Protein AF-A0A7X9F8Z8-F1 (afdb_monomer_lite)

Secondary structure (DSSP, 8-state):
-------------------------------EEEES-SEEEEETT-EEE-PEEEESTT-S---EEEEES-TTTEEEETTEEEE-SSEEEEEEEEESS-TT-EEEEEEEEEPPTT-EEEEEEEE-S-EEE-TTSEEEEEEEEEE-TT--EEE-TT-EEEEE-

Sequence (161 aa):
MKTKNRIIKFSAAFLLITAILASCNKDVPLTGIELDKVNCEIMVGADLNLAVIFTPVDATNKNILWESGNTDVATVNNGIVRGVSLGKAIIKATSEENSSLQATCEVTVVPSNGQQITVSGDLTADTRWYANARYFLSGFVYVKNNATLTIEPGTIIKGVS

Radius of gyration: 32.32 Å; chains: 1; bounding box: 107×42×75 Å

Foldseek 3Di:
DDDDDDDDDDDDDDPPDDDPPPVPPPQDAWDAKEWPAQEDEAEAFDKDAIDICTVVNVHPADDKDKDKQDVCQWDDDPRIIHGNDADKIKIKIAGPVDRVHIYIHIYGYDHDAAAEAEDEEEDQAAEEADLRYAYEYAPDYYYDNPYDYHYDPNHHYHYDD

Structure (mmCIF, N/CA/C/O backbone):
data_AF-A0A7X9F8Z8-F1
#
_entry.id   AF-A0A7X9F8Z8-F1
#
loop_
_atom_site.group_PDB
_atom_site.id
_atom_site.type_symbol
_atom_site.label_atom_id
_atom_site.label_alt_id
_atom_site.label_comp_id
_atom_site.label_asym_id
_atom_site.label_entity_id
_atom_site.label_seq_id
_atom_site.pdbx_PDB_ins_code
_atom_site.Cartn_x
_atom_site.Cartn_y
_atom_site.Cartn_z
_atom_site.occupancy
_atom_site.B_iso_or_equiv
_atom_site.auth_seq_id
_atom_site.auth_comp_id
_atom_site.auth_asym_id
_atom_site.auth_atom_id
_atom_site.pdbx_PDB_model_num
ATOM 1 N N . MET A 1 1 ? -83.559 29.333 45.456 1.00 42.28 1 MET A N 1
ATOM 2 C CA . MET A 1 1 ? -84.468 28.433 46.199 1.00 42.28 1 MET A CA 1
ATOM 3 C C . MET A 1 1 ? -84.714 27.164 45.384 1.00 42.28 1 MET A C 1
ATOM 5 O O . MET A 1 1 ? -85.529 27.205 44.477 1.00 42.28 1 MET A O 1
ATOM 9 N N . LYS A 1 2 ? -83.959 26.092 45.670 1.00 38.72 2 LYS A N 1
ATOM 10 C CA . LYS A 1 2 ? -84.300 24.649 45.588 1.00 38.72 2 LYS A CA 1
ATOM 11 C C . LYS A 1 2 ? -83.048 23.806 45.333 1.00 38.72 2 LYS A C 1
ATOM 13 O O . LYS A 1 2 ? -82.650 23.539 44.208 1.00 38.72 2 LYS A O 1
ATOM 18 N N . THR A 1 3 ? -82.476 23.372 46.444 1.00 38.88 3 THR A N 1
ATOM 19 C CA . THR A 1 3 ? -81.609 22.206 46.597 1.00 38.88 3 THR A CA 1
ATOM 20 C C . THR A 1 3 ? -82.381 20.932 46.242 1.00 38.88 3 THR A C 1
ATOM 22 O O . THR A 1 3 ? -83.549 20.820 46.620 1.00 38.88 3 THR A O 1
ATOM 25 N N . LYS A 1 4 ? -81.729 19.939 45.624 1.00 43.94 4 LYS A N 1
ATOM 26 C CA . LYS A 1 4 ? -81.987 18.512 45.897 1.00 43.94 4 LYS A CA 1
ATOM 27 C C . LYS A 1 4 ? -80.774 17.659 45.503 1.00 43.94 4 LYS A C 1
ATOM 29 O O . LYS A 1 4 ? -80.510 17.435 44.330 1.00 43.94 4 LYS A O 1
ATOM 34 N N . ASN A 1 5 ? -80.070 17.182 46.529 1.00 38.50 5 ASN A N 1
ATOM 35 C CA . ASN A 1 5 ? -79.111 16.079 46.478 1.00 38.50 5 ASN A CA 1
ATOM 36 C C . ASN A 1 5 ? -79.797 14.767 46.069 1.00 38.50 5 ASN A C 1
ATOM 38 O O . ASN A 1 5 ? -80.908 14.491 46.529 1.00 38.50 5 ASN A O 1
ATOM 42 N N . ARG A 1 6 ? -79.065 13.890 45.371 1.00 41.62 6 ARG A N 1
ATOM 43 C CA . ARG A 1 6 ? -79.174 12.432 45.538 1.00 41.62 6 ARG A CA 1
ATOM 44 C C . ARG A 1 6 ? -77.810 11.772 45.312 1.00 41.62 6 ARG A C 1
ATOM 46 O O . ARG A 1 6 ? -77.234 11.854 44.238 1.00 41.62 6 ARG A O 1
ATOM 53 N N . ILE A 1 7 ? -77.315 11.151 46.376 1.00 48.72 7 ILE A N 1
ATOM 54 C CA . ILE A 1 7 ? -76.146 10.263 46.446 1.00 48.72 7 ILE A CA 1
A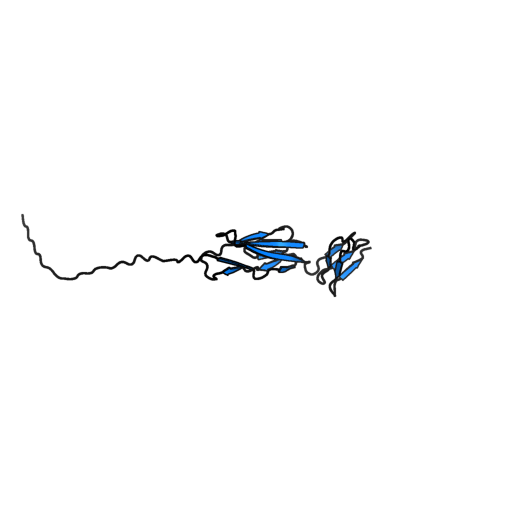TOM 55 C C . ILE A 1 7 ? -76.655 8.829 46.181 1.00 48.72 7 ILE A C 1
ATOM 57 O O . ILE A 1 7 ? -77.802 8.574 46.539 1.00 48.72 7 ILE A O 1
ATOM 61 N N . ILE A 1 8 ? -75.849 7.922 45.594 1.00 43.66 8 ILE A N 1
ATOM 62 C CA . ILE A 1 8 ? -75.597 6.517 46.036 1.00 43.66 8 ILE A CA 1
ATOM 63 C C . ILE A 1 8 ? -74.678 5.759 45.030 1.00 43.66 8 ILE A C 1
ATOM 65 O O . ILE A 1 8 ? -75.073 5.444 43.916 1.00 43.66 8 ILE A O 1
ATOM 69 N N . LYS A 1 9 ? -73.439 5.518 45.501 1.00 46.47 9 LYS A N 1
ATOM 70 C CA . LYS A 1 9 ? -72.442 4.420 45.350 1.00 46.47 9 LYS A CA 1
ATOM 71 C C . LYS A 1 9 ? -72.596 3.336 44.255 1.00 46.47 9 LYS A C 1
ATOM 73 O O . LYS A 1 9 ? -73.623 2.680 44.240 1.00 46.47 9 LYS A O 1
ATOM 78 N N . PHE A 1 10 ? -71.494 2.981 43.561 1.00 39.22 10 PHE A N 1
ATOM 79 C CA . PHE A 1 10 ? -71.069 1.582 43.303 1.00 39.22 10 PHE A CA 1
ATOM 80 C C . PHE A 1 10 ? -69.597 1.477 42.819 1.00 39.22 10 PHE A C 1
ATOM 82 O O . PHE A 1 10 ? -69.192 2.131 41.868 1.00 39.22 10 PHE A O 1
ATOM 89 N N . SER A 1 11 ? -68.828 0.664 43.550 1.00 45.09 11 SER A N 1
ATOM 90 C CA . SER A 1 11 ? -67.640 -0.138 43.201 1.00 45.09 11 SER A CA 1
ATOM 91 C C . SER A 1 11 ? -66.973 0.018 41.819 1.00 45.09 11 SER A C 1
ATOM 93 O O . SER A 1 11 ? -67.576 -0.317 40.808 1.00 45.09 11 SER A O 1
ATOM 95 N N . ALA A 1 12 ? -65.682 0.370 41.806 1.00 41.72 12 ALA A N 1
ATOM 96 C CA . ALA A 1 12 ? -64.599 -0.451 41.241 1.00 41.72 12 ALA A CA 1
ATOM 97 C C . ALA A 1 12 ? -63.274 0.315 41.365 1.00 41.72 12 ALA A C 1
ATOM 99 O O . ALA A 1 12 ? -63.088 1.383 40.786 1.00 41.72 12 ALA A O 1
ATOM 100 N N . ALA A 1 13 ? -62.346 -0.239 42.140 1.00 51.66 13 ALA A N 1
ATOM 101 C CA . ALA A 1 13 ? -60.951 0.152 42.091 1.00 51.66 13 ALA A CA 1
ATOM 102 C C . ALA A 1 13 ? -60.406 -0.163 40.689 1.00 51.66 13 ALA A C 1
ATOM 104 O O . ALA A 1 13 ? -60.436 -1.317 40.269 1.00 51.66 13 ALA A O 1
ATOM 105 N N . PHE A 1 14 ? -59.891 0.840 39.980 1.00 45.97 14 PHE A N 1
ATOM 106 C CA . PHE A 1 14 ? -59.024 0.608 38.829 1.00 45.97 14 PHE A CA 1
ATOM 107 C C . PHE A 1 14 ? -57.730 1.386 39.037 1.00 45.97 14 PHE A C 1
ATOM 109 O O 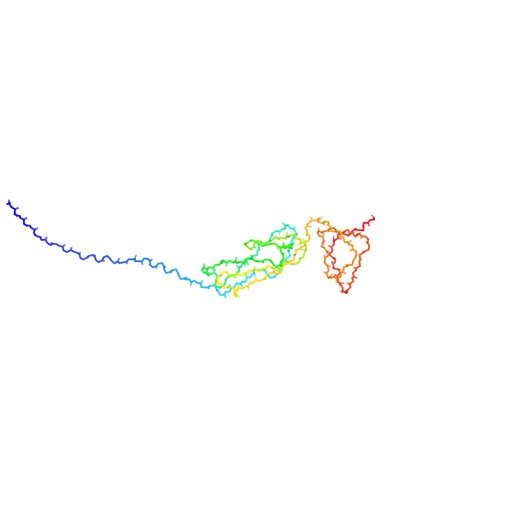. PHE A 1 14 ? -57.583 2.555 38.685 1.00 45.97 14 PHE A O 1
ATOM 116 N N . LEU A 1 15 ? -56.819 0.704 39.725 1.00 47.44 15 LEU A N 1
ATOM 117 C CA . LEU A 1 15 ? -55.418 1.048 39.868 1.00 47.44 15 LEU A CA 1
ATOM 118 C C . LEU A 1 15 ? -54.788 0.908 38.470 1.00 47.44 15 LEU A C 1
ATOM 120 O O . LEU A 1 15 ? -54.414 -0.193 38.070 1.00 47.44 15 LEU A O 1
ATOM 124 N N . LEU A 1 16 ? -54.746 1.983 37.679 1.00 46.31 16 LEU A N 1
ATOM 125 C CA . LEU A 1 16 ? -54.104 1.945 36.363 1.00 46.31 16 LEU A CA 1
ATOM 126 C C . LEU A 1 16 ? -52.591 2.080 36.562 1.00 46.31 16 LEU A C 1
ATOM 128 O O . LEU A 1 16 ? -52.028 3.166 36.677 1.00 46.31 16 LEU A O 1
ATOM 132 N N . ILE A 1 17 ? -51.986 0.906 36.719 1.00 51.88 17 ILE A N 1
ATOM 133 C CA . ILE A 1 17 ? -50.559 0.648 36.834 1.00 51.88 17 ILE A CA 1
ATOM 134 C C . ILE A 1 17 ? -49.820 1.227 35.621 1.00 51.88 17 ILE A C 1
ATOM 136 O O . ILE A 1 17 ? -50.233 1.108 34.471 1.00 51.88 17 ILE A O 1
ATOM 140 N N . THR A 1 18 ? -48.705 1.859 35.955 1.00 64.06 18 THR A N 1
ATOM 141 C CA . THR A 1 18 ? -47.668 2.494 35.147 1.00 64.06 18 THR A CA 1
ATOM 142 C C . THR A 1 18 ? -47.079 1.616 34.041 1.00 64.06 18 THR A C 1
ATOM 144 O O . THR A 1 18 ? -46.748 0.459 34.286 1.00 64.06 18 THR A O 1
ATOM 147 N N . ALA A 1 19 ? -46.749 2.220 32.899 1.00 52.16 19 ALA A N 1
ATOM 148 C CA . ALA A 1 19 ? -45.621 1.782 32.080 1.00 52.16 19 ALA A CA 1
ATOM 149 C C . ALA A 1 19 ? -44.857 3.021 31.600 1.00 52.16 19 ALA A C 1
ATOM 151 O O . ALA A 1 19 ? -45.082 3.542 30.510 1.00 52.16 19 ALA A O 1
ATOM 152 N N . ILE A 1 20 ? -43.953 3.520 32.445 1.00 60.62 20 ILE A N 1
ATOM 153 C CA . ILE A 1 20 ? -42.821 4.287 31.933 1.00 60.62 20 ILE A CA 1
ATOM 154 C C . ILE A 1 20 ? -42.032 3.257 31.129 1.00 60.62 20 ILE A C 1
ATOM 156 O O . ILE A 1 20 ? -41.467 2.331 31.712 1.00 60.62 20 ILE A O 1
ATOM 160 N N . LEU A 1 21 ? -42.048 3.359 29.801 1.00 54.56 21 LEU A N 1
ATOM 161 C CA . LEU A 1 21 ? -41.106 2.630 28.961 1.00 54.56 21 LEU A CA 1
ATOM 162 C C . LEU A 1 21 ? -39.726 3.222 29.251 1.00 54.56 21 LEU A C 1
ATOM 164 O O . LEU A 1 21 ? -39.232 4.077 28.521 1.00 54.56 21 LEU A O 1
ATOM 168 N N . ALA A 1 22 ? -39.107 2.798 30.352 1.00 58.81 22 ALA A N 1
ATOM 169 C CA . ALA A 1 22 ? -37.667 2.846 30.464 1.00 58.81 22 ALA A CA 1
ATOM 170 C C . ALA A 1 22 ? -37.162 1.891 29.383 1.00 58.81 22 ALA A C 1
ATOM 172 O O . ALA A 1 22 ? -37.008 0.692 29.612 1.00 58.81 22 ALA A O 1
ATOM 173 N N . SER A 1 23 ? -36.994 2.420 28.169 1.00 51.03 23 SER A N 1
ATOM 174 C CA . SER A 1 23 ? -36.161 1.797 27.157 1.00 51.03 23 SER A CA 1
ATOM 175 C C . SER A 1 23 ? -34.773 1.740 27.777 1.00 51.03 23 SER A C 1
ATOM 177 O O . SER A 1 23 ? -34.011 2.702 27.721 1.00 51.03 23 SER A O 1
ATOM 179 N N . CYS A 1 24 ? -34.489 0.651 28.488 1.00 50.16 24 CYS A N 1
ATOM 180 C CA . CYS A 1 24 ? -33.162 0.327 28.965 1.00 50.16 24 CYS A CA 1
ATOM 181 C C . CYS A 1 24 ? -32.354 -0.019 27.715 1.00 50.16 24 CYS A C 1
ATOM 183 O O . CYS A 1 24 ? -32.211 -1.185 27.358 1.00 50.16 24 CYS A O 1
ATOM 185 N N . ASN A 1 25 ? -31.912 1.008 26.991 1.00 66.00 25 ASN A N 1
ATOM 186 C CA . ASN A 1 25 ? -30.936 0.842 25.935 1.00 66.00 25 ASN A CA 1
ATOM 187 C C . ASN A 1 25 ? -29.625 0.554 26.666 1.00 66.00 25 ASN A C 1
ATOM 189 O O . ASN A 1 25 ? -28.973 1.472 27.162 1.00 66.00 25 ASN A O 1
ATOM 193 N N . LYS A 1 26 ? -29.335 -0.730 26.897 1.00 76.50 26 LYS A N 1
ATOM 194 C CA . LYS A 1 26 ? -28.073 -1.132 27.510 1.00 76.50 26 LYS A CA 1
ATOM 195 C C . LYS A 1 26 ? -26.967 -0.776 26.535 1.00 76.50 26 LYS A C 1
ATOM 197 O O . LYS A 1 26 ? -26.839 -1.420 25.504 1.00 76.50 26 LYS A O 1
ATOM 202 N N . ASP A 1 27 ? -26.224 0.262 26.882 1.00 88.88 27 ASP A N 1
ATOM 203 C CA . ASP A 1 27 ? -25.002 0.633 26.194 1.00 88.88 27 ASP A CA 1
ATOM 204 C C . ASP A 1 27 ? -24.001 -0.525 26.303 1.00 88.88 27 ASP A C 1
ATOM 206 O O . ASP A 1 27 ? -23.664 -0.978 27.404 1.00 88.88 27 ASP A O 1
ATOM 210 N N . VAL A 1 28 ? -23.615 -1.067 25.153 1.00 92.38 28 VAL A N 1
ATOM 211 C CA . VAL A 1 28 ? -22.636 -2.147 25.029 1.00 92.38 28 VAL A CA 1
ATOM 212 C C . VAL A 1 28 ? -21.314 -1.501 24.620 1.00 92.38 28 VAL A C 1
ATOM 214 O O . VAL A 1 28 ? -21.194 -1.079 23.465 1.00 92.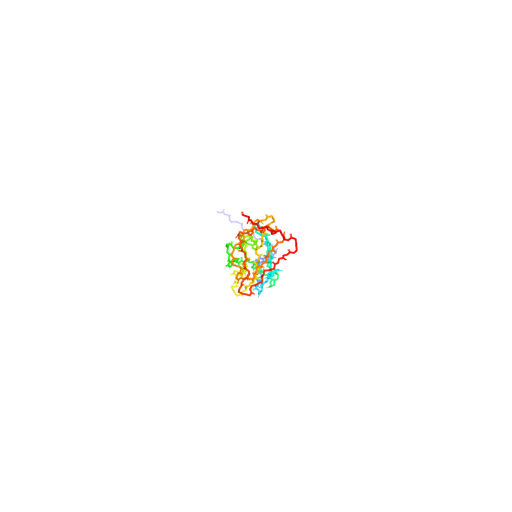38 28 VAL A O 1
ATOM 217 N N . PRO A 1 29 ? -20.326 -1.413 25.531 1.00 91.88 29 PRO A N 1
ATOM 218 C CA . PRO A 1 29 ? -19.090 -0.698 25.258 1.00 91.88 29 PRO A CA 1
ATOM 219 C C . PRO A 1 29 ? -18.249 -1.446 24.226 1.00 91.88 29 PRO A C 1
ATOM 221 O O . PRO A 1 29 ? -18.099 -2.671 24.290 1.00 91.88 29 PRO A O 1
ATOM 224 N N . LEU A 1 30 ? -17.650 -0.700 23.301 1.00 95.00 30 LEU A N 1
ATOM 225 C CA . LEU A 1 30 ? -16.667 -1.246 22.377 1.00 95.00 30 LEU A CA 1
ATOM 226 C C . LEU A 1 30 ? -15.344 -1.503 23.114 1.00 95.00 30 LEU A C 1
ATOM 228 O O . LEU A 1 30 ? -14.792 -0.616 23.760 1.00 95.00 30 LEU A O 1
ATOM 232 N N . THR A 1 31 ? -14.827 -2.725 23.008 1.00 95.69 31 THR A N 1
ATOM 233 C CA . THR A 1 31 ? -13.617 -3.179 23.724 1.00 95.69 31 THR A CA 1
ATOM 234 C C . THR A 1 31 ? -12.462 -3.548 22.799 1.00 95.69 31 THR A C 1
ATOM 236 O O . THR A 1 31 ? -11.321 -3.606 23.249 1.00 95.69 31 THR A O 1
ATOM 239 N N . GLY A 1 32 ? -12.729 -3.761 21.510 1.00 96.12 32 GLY A N 1
ATOM 240 C CA . GLY A 1 32 ? -11.709 -4.081 20.520 1.00 96.12 32 GLY A CA 1
ATOM 241 C C . GLY A 1 32 ? -12.154 -3.743 19.104 1.00 96.12 32 GLY A C 1
ATOM 242 O O . GLY A 1 32 ? -13.345 -3.810 18.790 1.00 96.12 32 GLY A O 1
ATOM 243 N N . ILE A 1 33 ? -11.181 -3.390 18.266 1.00 97.75 33 ILE A N 1
ATOM 244 C CA . ILE A 1 33 ? -11.356 -3.231 16.825 1.00 97.75 33 ILE A CA 1
ATOM 245 C C . ILE A 1 33 ? -10.231 -3.957 16.096 1.00 97.75 33 ILE A C 1
ATOM 247 O O . ILE A 1 33 ? -9.077 -3.906 16.516 1.00 97.75 33 ILE A O 1
ATOM 251 N N . GLU A 1 34 ? -10.573 -4.601 14.991 1.00 97.56 34 GLU A N 1
ATOM 252 C CA . GLU A 1 34 ? -9.631 -5.226 14.066 1.00 97.56 34 GLU A CA 1
ATOM 253 C C . GLU A 1 34 ? -10.020 -4.863 12.632 1.00 97.56 34 GLU A C 1
ATOM 255 O O . GLU A 1 34 ? -11.161 -4.486 12.364 1.00 97.56 34 GLU A O 1
ATOM 260 N N . LEU A 1 35 ? -9.076 -4.974 11.701 1.00 98.06 35 LEU A N 1
ATOM 261 C CA . LEU A 1 35 ? -9.358 -4.854 10.274 1.00 98.06 35 LEU A CA 1
ATOM 262 C C . LEU A 1 35 ? -9.359 -6.237 9.637 1.00 98.06 35 LEU A C 1
ATOM 264 O O . LEU A 1 35 ? -8.541 -7.086 9.988 1.00 98.06 35 LEU A O 1
ATOM 268 N N . ASP A 1 36 ? -10.226 -6.445 8.650 1.00 97.75 36 ASP A N 1
ATOM 269 C CA . ASP A 1 36 ? -10.279 -7.698 7.889 1.00 97.75 36 ASP A CA 1
ATOM 270 C C . ASP A 1 36 ? -8.992 -7.972 7.087 1.00 97.75 36 ASP A C 1
ATOM 272 O O . ASP A 1 36 ? -8.760 -9.096 6.636 1.00 97.75 36 ASP A O 1
ATOM 276 N N . LYS A 1 37 ? -8.147 -6.946 6.915 1.00 97.12 37 LYS A N 1
ATOM 277 C CA . LYS A 1 37 ? -6.840 -7.013 6.255 1.00 97.12 37 LYS A CA 1
ATOM 278 C C . LYS A 1 37 ? -5.821 -6.164 7.009 1.00 97.12 37 LYS A C 1
ATOM 280 O O . LYS A 1 37 ? -6.075 -5.000 7.305 1.00 97.12 37 LYS A O 1
ATOM 285 N N . VAL A 1 38 ? -4.625 -6.714 7.214 1.00 97.19 38 VAL A N 1
ATOM 286 C CA . VAL A 1 38 ? -3.462 -5.987 7.770 1.00 97.19 38 VAL A CA 1
ATOM 287 C C . VAL A 1 38 ? -2.461 -5.554 6.693 1.00 97.19 38 VAL A C 1
ATOM 289 O O . VAL A 1 38 ? -1.635 -4.675 6.919 1.00 97.19 38 VAL A O 1
ATOM 292 N N . ASN A 1 39 ? -2.547 -6.157 5.508 1.00 97.12 39 ASN A N 1
ATOM 293 C CA . ASN A 1 39 ? -1.827 -5.756 4.308 1.00 97.12 39 ASN A CA 1
ATOM 294 C C . ASN A 1 39 ? -2.714 -5.970 3.079 1.00 97.12 39 ASN A C 1
ATOM 296 O O . ASN A 1 39 ? -3.551 -6.877 3.056 1.00 97.12 39 ASN A O 1
ATOM 300 N N . CYS A 1 40 ? -2.555 -5.123 2.069 1.00 96.00 40 CYS A N 1
ATOM 301 C CA . CYS A 1 40 ? -3.233 -5.295 0.792 1.00 96.00 40 CYS A CA 1
ATOM 302 C C . CYS A 1 40 ? -2.484 -4.608 -0.349 1.00 96.00 40 CYS A C 1
ATOM 304 O O . CYS A 1 40 ? -1.708 -3.671 -0.151 1.00 96.00 40 CYS A O 1
ATOM 306 N N . GLU A 1 41 ? -2.745 -5.093 -1.557 1.00 96.75 41 GLU A N 1
ATOM 307 C CA . GLU A 1 41 ? -2.237 -4.527 -2.797 1.00 96.75 41 GLU A CA 1
ATOM 308 C C . GLU A 1 41 ? -3.422 -3.998 -3.612 1.00 96.75 41 GLU A C 1
ATOM 310 O O . GLU A 1 41 ? -4.402 -4.721 -3.816 1.00 96.75 41 GLU A O 1
ATOM 315 N N . ILE A 1 42 ? -3.362 -2.736 -4.043 1.00 97.69 42 ILE A N 1
ATOM 316 C CA . ILE A 1 42 ? -4.412 -2.100 -4.852 1.00 97.69 42 ILE A CA 1
ATOM 317 C C . ILE A 1 42 ? -3.792 -1.398 -6.054 1.00 97.69 42 ILE A C 1
ATOM 319 O O . ILE A 1 42 ? -2.712 -0.824 -5.960 1.00 97.69 42 ILE A O 1
ATOM 323 N N . MET A 1 43 ? -4.467 -1.413 -7.198 1.00 98.25 43 MET A N 1
ATOM 324 C CA . MET A 1 43 ? -3.982 -0.683 -8.371 1.00 98.25 43 MET A CA 1
ATOM 325 C C . MET A 1 43 ? -4.236 0.821 -8.226 1.00 98.25 43 MET A C 1
ATOM 327 O O . MET A 1 43 ? -5.211 1.242 -7.600 1.00 98.25 43 MET A O 1
ATOM 331 N N . VAL A 1 44 ? -3.405 1.639 -8.872 1.00 98.25 44 VAL A N 1
ATOM 332 C CA . VAL A 1 44 ? -3.677 3.074 -9.043 1.00 98.25 44 VAL A CA 1
ATOM 333 C C . VAL A 1 44 ? -5.082 3.273 -9.625 1.00 98.25 44 VAL A C 1
ATOM 335 O O . VAL A 1 44 ? -5.435 2.689 -10.652 1.00 98.25 44 VAL A O 1
ATOM 338 N N . GLY A 1 45 ? -5.879 4.115 -8.966 1.00 97.56 45 GLY A N 1
ATOM 339 C CA . GLY A 1 45 ? -7.253 4.441 -9.342 1.00 97.56 45 GLY A CA 1
ATOM 340 C C . GLY A 1 45 ? -8.311 3.419 -8.918 1.00 97.56 45 GLY A C 1
ATOM 341 O O . GLY A 1 45 ? -9.494 3.699 -9.112 1.00 97.56 45 GLY A O 1
ATOM 342 N N . ALA A 1 46 ? -7.919 2.273 -8.355 1.00 98.12 46 ALA A N 1
ATOM 343 C CA . ALA A 1 46 ? -8.849 1.286 -7.820 1.00 98.12 46 ALA A CA 1
ATOM 344 C C . ALA A 1 46 ? -9.247 1.608 -6.374 1.00 98.12 46 ALA A C 1
ATOM 346 O O . ALA A 1 46 ? -8.484 2.231 -5.628 1.00 98.12 46 ALA A O 1
ATOM 347 N N . ASP A 1 47 ? -10.427 1.122 -5.990 1.00 98.12 47 ASP A N 1
ATOM 348 C CA . ASP A 1 47 ? -10.957 1.217 -4.636 1.00 98.12 47 ASP A CA 1
ATOM 349 C C . ASP A 1 47 ? -10.944 -0.172 -3.965 1.00 98.12 47 ASP A C 1
ATOM 351 O O . ASP A 1 47 ? -11.176 -1.199 -4.610 1.00 98.12 47 ASP A O 1
ATOM 355 N N . LEU A 1 48 ? -10.701 -0.203 -2.658 1.00 98.06 48 LEU A N 1
ATOM 356 C CA . LEU A 1 48 ? -10.750 -1.387 -1.807 1.00 98.06 48 LEU A CA 1
ATOM 357 C C . LEU A 1 48 ? -11.580 -1.077 -0.565 1.00 98.06 48 LEU A C 1
ATOM 359 O O . LEU A 1 48 ? -11.344 -0.084 0.115 1.00 98.06 48 LEU A O 1
ATOM 363 N N . ASN A 1 49 ? -12.508 -1.970 -0.233 1.00 98.00 49 ASN A N 1
ATOM 364 C CA . ASN A 1 49 ? -13.215 -1.902 1.038 1.00 98.00 49 ASN A CA 1
ATOM 365 C C . ASN A 1 49 ? -12.397 -2.586 2.144 1.00 98.00 49 ASN A C 1
ATOM 367 O O . ASN A 1 49 ? -12.031 -3.765 2.027 1.00 98.00 49 ASN A O 1
ATOM 371 N N . LEU A 1 50 ? -12.139 -1.837 3.210 1.00 97.69 50 LEU A N 1
ATOM 372 C CA . LEU A 1 50 ? -11.447 -2.272 4.413 1.00 97.69 50 LEU A CA 1
ATOM 373 C C . LEU A 1 50 ? -12.473 -2.318 5.549 1.00 97.69 50 LEU A C 1
ATOM 375 O O . LEU A 1 50 ? -12.988 -1.288 5.987 1.00 97.69 50 LEU A O 1
ATOM 379 N N . ALA A 1 51 ? -12.829 -3.529 5.970 1.00 97.00 51 ALA A N 1
ATOM 380 C CA . ALA A 1 51 ? -13.900 -3.746 6.932 1.00 97.00 51 ALA A CA 1
ATOM 381 C C . ALA A 1 51 ? -13.349 -3.775 8.359 1.00 97.00 51 ALA A C 1
ATOM 383 O O . ALA A 1 51 ? -12.285 -4.337 8.615 1.00 97.00 51 ALA A O 1
ATOM 384 N N . VAL A 1 52 ? -14.107 -3.197 9.291 1.00 97.50 52 VAL A N 1
ATOM 385 C CA . VAL A 1 52 ? -13.780 -3.202 10.720 1.00 97.50 52 VAL A CA 1
ATOM 386 C C . VAL A 1 52 ? -14.567 -4.312 11.408 1.00 97.50 52 VAL A C 1
ATOM 388 O O . VAL A 1 52 ? -15.785 -4.418 11.249 1.00 97.50 52 VAL A O 1
ATOM 391 N N . ILE A 1 53 ? -13.865 -5.133 12.177 1.00 97.38 53 ILE A N 1
ATOM 392 C CA . ILE A 1 53 ? -14.421 -6.176 13.034 1.00 97.38 53 ILE A CA 1
ATOM 393 C C . ILE A 1 53 ? -14.456 -5.614 14.456 1.00 97.38 53 ILE A C 1
ATOM 395 O O . ILE A 1 53 ? -13.434 -5.190 14.990 1.00 97.38 53 ILE A O 1
ATOM 399 N N . PHE A 1 54 ? -15.644 -5.583 15.058 1.00 97.25 54 PHE A N 1
ATOM 400 C CA . PHE A 1 54 ? -15.880 -4.988 16.373 1.00 97.25 54 PHE A CA 1
ATOM 401 C C . PHE A 1 54 ? -16.031 -6.063 17.447 1.00 97.25 54 PHE A C 1
ATOM 403 O O . PHE A 1 54 ? -16.721 -7.063 17.230 1.00 97.25 54 PHE A O 1
ATOM 410 N N . THR A 1 55 ? -15.459 -5.808 18.624 1.00 96.00 55 THR A N 1
ATOM 411 C CA . THR A 1 55 ? -15.594 -6.672 19.801 1.00 96.00 55 THR A CA 1
ATOM 412 C C . THR A 1 55 ? -16.154 -5.875 20.985 1.00 96.00 55 THR A C 1
ATOM 414 O O . THR A 1 55 ? -15.491 -4.943 21.449 1.00 96.00 55 THR A O 1
ATOM 417 N N . PRO A 1 56 ? -17.334 -6.232 21.522 1.00 95.19 56 PRO A N 1
ATOM 418 C CA . PRO A 1 56 ? -18.263 -7.226 20.987 1.00 95.19 56 PRO A CA 1
ATOM 419 C C . PRO A 1 56 ? -18.924 -6.743 19.681 1.00 95.19 56 PRO A C 1
ATOM 421 O O . PRO A 1 56 ? -18.963 -5.549 19.379 1.00 95.19 56 PRO A O 1
ATOM 424 N N . VAL A 1 57 ? -19.456 -7.682 18.895 1.00 94.88 57 VAL A N 1
ATOM 425 C CA . VAL A 1 57 ? -20.047 -7.387 17.577 1.00 94.88 57 VAL A CA 1
ATOM 426 C C . VAL A 1 57 ? -21.289 -6.500 17.665 1.00 94.88 57 VAL A C 1
ATOM 428 O O . VAL A 1 57 ? -21.643 -5.845 16.690 1.00 94.88 57 VAL A O 1
ATOM 431 N N . ASP A 1 58 ? -21.956 -6.450 18.812 1.00 92.81 58 ASP A N 1
ATOM 432 C CA . ASP A 1 58 ? -23.155 -5.663 19.105 1.00 92.81 58 ASP A CA 1
ATOM 433 C C . ASP A 1 58 ? -22.858 -4.387 19.910 1.00 92.81 58 ASP A C 1
ATOM 435 O O . ASP A 1 58 ? -23.782 -3.787 20.456 1.00 92.81 58 ASP A O 1
ATOM 439 N N . ALA A 1 59 ? -21.594 -3.937 19.939 1.00 93.81 59 ALA A N 1
ATOM 440 C CA . ALA A 1 59 ? -21.226 -2.647 20.518 1.00 93.81 59 ALA A CA 1
ATOM 441 C C . ALA A 1 59 ? -22.145 -1.521 20.010 1.00 93.81 59 ALA A C 1
ATOM 443 O O . ALA A 1 59 ? -22.489 -1.465 18.822 1.00 93.81 59 ALA A O 1
ATOM 444 N N . THR A 1 60 ? -22.564 -0.644 20.920 1.00 93.06 60 THR A N 1
ATOM 445 C CA . THR A 1 60 ? -23.602 0.362 20.646 1.00 93.06 60 THR A CA 1
ATOM 446 C C . THR A 1 60 ? -23.095 1.473 19.729 1.00 93.06 60 THR A C 1
ATOM 448 O O . THR A 1 60 ? -23.824 1.900 18.833 1.00 93.06 60 THR A O 1
ATOM 451 N N . ASN A 1 61 ? -21.835 1.880 19.881 1.00 91.75 61 ASN A N 1
ATOM 452 C CA . ASN A 1 61 ? -21.170 2.831 18.999 1.00 91.75 61 ASN A CA 1
ATOM 453 C C . ASN A 1 61 ? -20.051 2.145 18.208 1.00 91.75 61 ASN A C 1
ATOM 455 O O . ASN A 1 61 ? -19.188 1.460 18.758 1.00 91.75 61 ASN A O 1
ATOM 459 N N . LYS A 1 62 ? -20.089 2.327 16.889 1.00 95.12 62 LYS A N 1
ATOM 460 C CA . LYS A 1 62 ? -19.156 1.729 15.924 1.00 95.12 62 LYS A CA 1
ATOM 461 C C . LYS A 1 62 ? -18.581 2.772 14.973 1.00 95.12 62 LYS A C 1
ATOM 463 O O . LYS A 1 62 ? -18.148 2.431 13.872 1.00 95.12 62 LYS A O 1
ATOM 468 N N . ASN A 1 63 ? -18.610 4.041 15.368 1.00 96.31 63 ASN A N 1
ATOM 469 C CA . ASN A 1 63 ? -18.035 5.096 14.557 1.00 96.31 63 ASN A CA 1
ATOM 470 C C . ASN A 1 63 ? -16.510 4.998 14.574 1.00 96.31 63 ASN A C 1
ATOM 472 O O . ASN A 1 63 ? -15.883 4.810 15.620 1.00 96.31 63 ASN A O 1
ATOM 476 N N . ILE A 1 64 ? -15.927 5.135 13.388 1.00 97.94 64 ILE A N 1
ATOM 477 C CA . ILE A 1 64 ? -14.497 4.994 13.160 1.00 97.94 64 ILE A CA 1
ATOM 478 C C . ILE A 1 64 ? -13.984 6.234 12.443 1.00 97.94 64 ILE A C 1
ATOM 480 O O . ILE A 1 64 ? -14.483 6.605 11.379 1.00 97.94 64 ILE A O 1
ATOM 484 N N . LEU A 1 65 ? -12.922 6.806 12.998 1.00 97.88 65 LEU A N 1
ATOM 485 C CA . LEU A 1 65 ? -12.093 7.803 12.344 1.00 97.88 65 LEU A CA 1
ATOM 486 C C . LEU A 1 65 ? -11.069 7.092 11.465 1.00 97.88 65 LEU A C 1
ATOM 488 O O . LEU A 1 65 ? -10.307 6.243 11.938 1.00 97.88 65 LEU A O 1
ATOM 492 N N . TRP A 1 66 ? -11.054 7.461 10.189 1.00 98.31 66 TRP A N 1
ATOM 493 C CA . TRP A 1 66 ? -10.128 6.933 9.198 1.00 98.31 66 TRP A CA 1
ATOM 494 C C . TRP A 1 66 ? -9.041 7.952 8.875 1.00 98.31 66 TRP A C 1
ATOM 496 O O . TRP A 1 66 ? -9.328 9.123 8.639 1.00 98.31 66 TRP A O 1
ATOM 506 N N . GLU A 1 67 ? -7.799 7.488 8.818 1.00 98.25 67 GLU A N 1
ATOM 507 C CA . GLU A 1 67 ? -6.632 8.304 8.492 1.00 98.25 67 GLU A CA 1
ATOM 508 C C . GLU A 1 67 ? -5.726 7.558 7.505 1.00 98.25 67 GLU A C 1
ATOM 510 O O . GLU A 1 67 ? -5.558 6.340 7.597 1.00 98.25 67 GLU A O 1
ATOM 515 N N . SER A 1 68 ? -5.130 8.295 6.563 1.00 98.38 68 SER A N 1
ATOM 516 C CA . SER A 1 68 ? -4.055 7.789 5.708 1.00 98.38 68 SER A CA 1
ATOM 517 C C . SER A 1 68 ? -2.735 8.433 6.102 1.00 98.38 68 SER A C 1
ATOM 519 O O . SER A 1 68 ? -2.627 9.656 6.145 1.00 98.38 68 SER A O 1
ATOM 521 N N . GLY A 1 69 ? -1.711 7.609 6.319 1.00 98.31 69 GLY A N 1
ATOM 522 C CA . GLY A 1 69 ? -0.347 8.071 6.567 1.00 98.31 69 GLY A CA 1
ATOM 523 C C . GLY A 1 69 ? 0.335 8.679 5.338 1.00 98.31 69 GLY A C 1
ATOM 524 O O . GLY A 1 69 ? 1.386 9.296 5.483 1.00 98.31 69 GLY A O 1
ATOM 525 N N . ASN A 1 70 ? -0.228 8.505 4.134 1.00 98.25 70 ASN A N 1
ATOM 526 C CA . ASN A 1 70 ? 0.248 9.168 2.920 1.00 98.25 70 ASN A CA 1
ATOM 527 C C . ASN A 1 70 ? -0.880 9.304 1.882 1.00 98.25 70 ASN A C 1
ATOM 529 O O . ASN A 1 70 ? -1.146 8.380 1.109 1.00 98.25 70 ASN A O 1
ATOM 533 N N . THR A 1 71 ? -1.523 10.474 1.848 1.00 98.25 71 THR A N 1
ATOM 534 C CA . THR A 1 71 ? -2.643 10.775 0.940 1.00 98.25 71 THR A CA 1
ATOM 535 C C . THR A 1 71 ? -2.245 10.881 -0.528 1.00 98.25 71 THR A C 1
ATOM 537 O O . THR A 1 71 ? -3.096 10.669 -1.391 1.00 98.25 71 THR A O 1
ATOM 540 N N . ASP A 1 72 ? -0.974 11.160 -0.822 1.00 98.31 72 ASP A N 1
ATOM 541 C CA . ASP A 1 72 ? -0.471 11.204 -2.199 1.00 98.31 72 ASP A CA 1
ATOM 542 C C . ASP A 1 72 ? -0.370 9.793 -2.796 1.00 98.31 72 ASP A C 1
ATOM 544 O O . ASP A 1 72 ? -0.420 9.623 -4.014 1.00 98.31 72 ASP A O 1
ATOM 548 N N . VAL A 1 73 ? -0.265 8.769 -1.942 1.00 98.31 73 VAL A N 1
ATOM 549 C CA . VAL A 1 73 ? -0.225 7.354 -2.330 1.00 98.31 73 VAL A CA 1
ATOM 550 C C . VAL A 1 73 ? -1.607 6.716 -2.243 1.00 98.31 73 VAL A C 1
ATOM 552 O O . VAL A 1 73 ? -2.057 6.130 -3.227 1.00 98.31 73 VAL A O 1
ATOM 555 N N . ALA A 1 74 ? -2.308 6.835 -1.113 1.00 98.50 74 ALA A N 1
ATOM 556 C CA . ALA A 1 74 ? -3.652 6.285 -0.946 1.00 98.50 74 ALA A CA 1
ATOM 557 C C . ALA A 1 74 ? -4.524 7.176 -0.056 1.00 98.50 74 ALA A C 1
ATOM 559 O O . ALA A 1 74 ? -4.079 7.674 0.977 1.00 98.50 74 ALA A O 1
ATOM 560 N N . THR A 1 75 ? -5.794 7.333 -0.415 1.00 98.56 75 THR A N 1
ATOM 561 C CA . THR A 1 75 ? -6.789 8.030 0.418 1.00 98.56 75 THR A CA 1
ATOM 562 C C . THR A 1 75 ? -7.763 7.031 1.022 1.00 98.56 75 THR A C 1
ATOM 564 O O . THR A 1 75 ? -7.897 5.916 0.525 1.00 98.56 75 THR A O 1
ATOM 567 N N . VAL A 1 76 ? -8.435 7.410 2.107 1.00 98.50 76 VAL A N 1
ATOM 568 C CA . VAL A 1 76 ? -9.473 6.591 2.736 1.00 98.50 76 VAL A CA 1
ATOM 569 C C . VAL A 1 76 ? -10.679 7.456 3.076 1.00 98.50 76 VAL A C 1
ATOM 571 O O . VAL A 1 76 ? -10.527 8.566 3.581 1.00 98.50 76 VAL A O 1
ATOM 574 N N . ASN A 1 77 ? -11.877 6.954 2.789 1.00 97.75 77 ASN A N 1
ATOM 575 C CA . ASN A 1 77 ? -13.139 7.579 3.170 1.00 97.75 77 ASN A CA 1
ATOM 576 C C . ASN A 1 77 ? -14.119 6.491 3.619 1.00 97.75 77 ASN A C 1
ATOM 578 O O . ASN A 1 77 ? -14.494 5.639 2.817 1.00 97.75 77 ASN A O 1
ATOM 582 N N . ASN A 1 78 ? -14.518 6.503 4.892 1.00 95.69 78 ASN A N 1
ATOM 583 C CA . ASN A 1 78 ? -15.438 5.518 5.476 1.00 95.69 78 ASN A CA 1
ATOM 584 C C . ASN A 1 78 ? -15.056 4.054 5.173 1.00 95.69 78 ASN A C 1
ATOM 586 O O . ASN A 1 78 ? -15.900 3.252 4.782 1.00 95.69 78 ASN A O 1
ATOM 590 N N . GLY A 1 79 ? -13.770 3.715 5.310 1.00 96.38 79 GLY A N 1
ATOM 591 C CA . GLY A 1 79 ? -13.244 2.371 5.036 1.00 96.38 79 GLY A CA 1
ATOM 592 C C . GLY A 1 79 ? -13.031 2.048 3.556 1.00 96.38 79 GLY A C 1
ATOM 593 O O . GLY A 1 79 ? -12.468 1.003 3.236 1.00 96.38 79 GLY A O 1
ATOM 594 N N . ILE A 1 80 ? -13.404 2.947 2.642 1.00 98.25 80 ILE A N 1
ATOM 595 C CA . ILE A 1 80 ? -13.088 2.826 1.218 1.00 98.25 80 ILE A CA 1
ATOM 596 C C . ILE A 1 80 ? -11.717 3.446 0.980 1.00 98.25 80 ILE A C 1
ATOM 598 O O . ILE A 1 80 ? -11.559 4.667 1.035 1.00 98.25 80 ILE A O 1
ATOM 602 N N . VAL A 1 81 ? -10.727 2.598 0.726 1.00 98.62 81 VAL A N 1
ATOM 603 C CA . VAL A 1 81 ? -9.359 2.990 0.390 1.00 98.62 81 VAL A CA 1
ATOM 604 C C . VAL A 1 81 ? -9.235 3.133 -1.121 1.00 98.62 81 VAL A C 1
ATOM 606 O O . VAL A 1 81 ? -9.571 2.203 -1.846 1.00 98.62 81 VAL A O 1
ATOM 609 N N . ARG A 1 82 ? -8.707 4.258 -1.601 1.00 98.44 82 ARG A N 1
ATOM 610 C CA . ARG A 1 82 ? -8.468 4.520 -3.023 1.00 98.44 82 ARG A CA 1
ATOM 611 C C . ARG A 1 82 ? -6.985 4.701 -3.311 1.00 98.44 82 ARG A C 1
ATOM 613 O O . ARG A 1 82 ? -6.332 5.537 -2.683 1.00 98.44 82 ARG A O 1
ATOM 620 N N . GLY A 1 83 ? -6.474 3.972 -4.301 1.00 98.31 83 GLY A N 1
ATOM 621 C CA . GLY A 1 83 ? -5.102 4.125 -4.787 1.00 98.31 83 GLY A CA 1
ATOM 622 C C . GLY A 1 83 ? -4.939 5.412 -5.598 1.00 98.31 83 GLY A C 1
ATOM 623 O O . GLY A 1 83 ? -5.658 5.622 -6.576 1.00 98.31 83 GLY A O 1
ATOM 624 N N . VAL A 1 84 ? -3.991 6.265 -5.216 1.00 98.19 84 VAL A N 1
ATOM 625 C CA . VAL A 1 84 ? -3.712 7.556 -5.870 1.00 98.19 84 VAL A CA 1
ATOM 626 C C . VAL A 1 84 ? -2.451 7.471 -6.725 1.00 98.19 84 VAL A C 1
ATOM 628 O O . VAL A 1 84 ? -2.502 7.762 -7.919 1.00 98.19 84 VAL A O 1
ATOM 631 N N . SER A 1 85 ? -1.333 7.032 -6.148 1.00 97.69 85 SER A N 1
ATOM 632 C CA . SER A 1 85 ? -0.055 6.891 -6.854 1.00 97.69 85 SER A CA 1
ATOM 633 C C . SER A 1 85 ? 0.766 5.727 -6.302 1.00 97.69 85 SER A C 1
ATOM 635 O O . SER A 1 85 ? 0.455 5.195 -5.242 1.00 97.69 85 SER A O 1
ATOM 637 N N . LEU A 1 86 ? 1.790 5.297 -7.045 1.00 96.62 86 LEU A N 1
ATOM 638 C CA . LEU A 1 86 ? 2.637 4.166 -6.663 1.00 96.62 86 LEU A CA 1
ATOM 639 C C . LEU A 1 86 ? 3.326 4.414 -5.321 1.00 96.62 86 LEU A C 1
ATOM 641 O O . LEU A 1 86 ? 3.939 5.460 -5.121 1.00 96.62 86 LEU A O 1
ATOM 645 N N . GLY A 1 87 ? 3.305 3.419 -4.440 1.00 96.00 87 GLY A N 1
ATOM 646 C CA . GLY A 1 87 ? 4.007 3.502 -3.165 1.00 96.00 87 GLY A CA 1
ATOM 647 C C . GLY A 1 87 ? 3.321 2.720 -2.061 1.00 96.00 87 GLY A C 1
ATOM 648 O O . GLY A 1 87 ? 2.498 1.843 -2.314 1.00 96.00 87 GLY A O 1
ATOM 649 N N . LYS A 1 8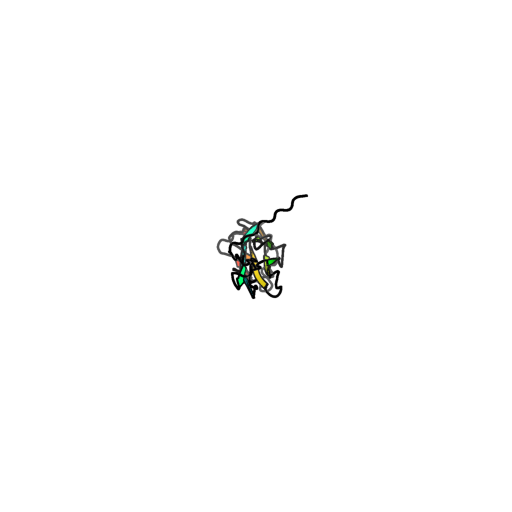8 ? 3.673 3.052 -0.819 1.00 97.50 88 LYS A N 1
ATOM 650 C CA . LYS A 1 88 ? 3.055 2.489 0.380 1.00 97.50 88 LYS A CA 1
ATOM 651 C C . LYS A 1 88 ? 2.393 3.577 1.215 1.00 97.50 88 LYS A C 1
ATOM 653 O O . LYS A 1 88 ? 2.952 4.662 1.376 1.00 97.50 88 LYS A O 1
ATOM 658 N N . ALA A 1 89 ? 1.230 3.260 1.764 1.00 98.19 89 ALA A N 1
ATOM 659 C CA . ALA A 1 89 ? 0.520 4.085 2.730 1.00 98.19 89 ALA A CA 1
ATOM 660 C C . ALA A 1 89 ? -0.004 3.198 3.860 1.00 98.19 89 ALA A C 1
ATOM 662 O O . ALA A 1 89 ? -0.459 2.082 3.623 1.00 98.19 89 ALA A O 1
ATOM 663 N N . ILE A 1 90 ? 0.043 3.693 5.093 1.00 98.44 90 ILE A N 1
ATOM 664 C CA . ILE A 1 90 ? -0.585 3.018 6.230 1.00 98.44 90 ILE A CA 1
ATOM 665 C C . ILE A 1 90 ? -1.962 3.640 6.422 1.00 98.44 90 ILE A C 1
ATOM 667 O O . ILE A 1 90 ? -2.061 4.842 6.659 1.00 98.44 90 ILE A O 1
ATOM 671 N N . ILE A 1 91 ? -3.010 2.830 6.325 1.00 98.56 91 ILE A N 1
ATOM 672 C CA . ILE A 1 91 ? -4.374 3.239 6.655 1.00 98.56 91 ILE A CA 1
ATOM 673 C C . ILE A 1 91 ? -4.651 2.868 8.102 1.00 98.56 91 ILE A C 1
ATOM 675 O O . ILE A 1 91 ? -4.360 1.749 8.530 1.00 98.56 91 ILE A O 1
ATOM 679 N N . LYS A 1 92 ? -5.209 3.809 8.853 1.00 98.50 92 LYS A N 1
ATOM 680 C CA . LYS A 1 92 ? -5.487 3.677 10.278 1.00 98.50 92 LYS A CA 1
ATOM 681 C C . LYS A 1 92 ? -6.974 3.883 10.546 1.00 98.50 92 LYS A C 1
ATOM 683 O O . LYS A 1 92 ? -7.551 4.878 10.116 1.00 98.50 92 LYS A O 1
ATOM 688 N N . ALA A 1 93 ? -7.563 2.949 11.284 1.00 98.19 93 ALA A N 1
ATOM 689 C CA . ALA A 1 93 ? -8.906 3.026 11.844 1.00 98.19 93 ALA A CA 1
ATOM 690 C C . ALA A 1 93 ? -8.799 3.258 13.355 1.00 98.19 93 ALA A C 1
ATOM 692 O O . ALA A 1 93 ? -8.092 2.518 14.040 1.00 98.19 93 ALA A O 1
ATOM 693 N N . THR A 1 94 ? -9.485 4.272 13.877 1.00 98.19 94 THR A N 1
ATOM 694 C CA . THR A 1 94 ? -9.518 4.598 15.313 1.00 98.19 94 THR A CA 1
ATOM 695 C C . THR A 1 94 ? -10.962 4.712 15.779 1.00 98.19 94 THR A C 1
ATOM 697 O O . THR A 1 94 ? -11.761 5.361 15.108 1.00 98.19 94 THR A O 1
ATOM 700 N N . SER A 1 95 ? -11.310 4.111 16.918 1.00 97.25 95 SER A N 1
ATOM 701 C CA . SER A 1 95 ? -12.642 4.302 17.509 1.00 97.25 95 SER A CA 1
ATOM 702 C C . SER A 1 95 ? -12.849 5.752 17.951 1.00 97.25 95 SER A C 1
ATOM 704 O O . SER A 1 95 ? -11.979 6.328 18.607 1.00 97.25 95 SER A O 1
ATOM 706 N N . GLU A 1 96 ? -14.011 6.329 17.631 1.00 95.19 96 GLU A N 1
ATOM 707 C CA . GLU A 1 96 ? -14.390 7.667 18.110 1.00 95.19 96 GLU A CA 1
ATOM 708 C C . GLU A 1 96 ? -14.575 7.720 19.633 1.00 95.19 96 GLU A C 1
ATOM 710 O O . GLU A 1 96 ? -14.282 8.742 20.251 1.00 95.19 96 GLU A O 1
ATOM 715 N N . GLU A 1 97 ? -15.030 6.629 20.257 1.00 91.38 97 GLU A N 1
ATOM 716 C CA . GLU A 1 97 ? -15.267 6.594 21.708 1.00 91.38 97 GLU A CA 1
ATOM 717 C C . GLU A 1 97 ? -13.999 6.366 22.517 1.00 91.38 97 GLU A C 1
ATOM 719 O O . GLU A 1 97 ? -13.889 6.808 23.661 1.00 91.38 97 GLU A O 1
ATOM 724 N N . ASN A 1 98 ? -13.045 5.639 21.940 1.00 92.69 98 ASN A N 1
ATOM 725 C CA . ASN A 1 98 ? -11.827 5.271 22.631 1.00 92.69 98 ASN A CA 1
ATOM 726 C C . ASN A 1 98 ? -10.641 5.284 21.672 1.00 92.69 98 ASN A C 1
ATOM 728 O O . ASN A 1 98 ? -10.376 4.314 20.963 1.00 92.69 98 ASN A O 1
ATOM 732 N N . SER A 1 99 ? -9.862 6.361 21.738 1.00 94.56 99 SER A N 1
ATOM 733 C CA . SER A 1 99 ? -8.669 6.549 20.916 1.00 94.56 99 SER A CA 1
ATOM 734 C C . SER A 1 99 ? -7.567 5.514 21.162 1.00 94.56 99 SER A C 1
ATOM 736 O O . SER A 1 99 ? -6.646 5.440 20.356 1.00 94.56 99 SER A O 1
ATOM 738 N N . SER A 1 100 ? -7.630 4.702 22.226 1.00 96.06 100 SER A N 1
ATOM 739 C CA . SER A 1 100 ? -6.702 3.574 22.418 1.00 96.06 100 SER A CA 1
ATOM 740 C C . SER A 1 100 ? -7.042 2.354 21.555 1.00 96.06 100 SER A C 1
ATOM 742 O O . SER A 1 100 ? -6.167 1.526 21.306 1.00 96.06 100 SER A O 1
ATOM 744 N N . LEU A 1 101 ? -8.278 2.256 21.053 1.00 97.56 101 LEU A N 1
ATOM 745 C CA . LEU A 1 101 ? -8.695 1.208 20.127 1.00 97.56 101 LEU A CA 1
ATOM 746 C C . LEU A 1 101 ? -8.355 1.642 18.701 1.00 97.56 101 LEU A C 1
ATOM 748 O O . LEU A 1 101 ? -9.009 2.516 18.125 1.00 97.56 101 LEU A O 1
ATOM 752 N N . GLN A 1 102 ? -7.301 1.040 18.156 1.00 97.75 102 GLN A N 1
ATOM 753 C CA . GLN A 1 102 ? -6.756 1.348 16.837 1.00 97.75 102 GLN A CA 1
ATOM 754 C C . GLN A 1 102 ? -6.442 0.062 16.077 1.00 97.75 102 GLN A C 1
ATOM 756 O O . GLN A 1 102 ? -5.989 -0.916 16.668 1.00 97.75 102 GLN A O 1
ATOM 761 N N . ALA A 1 103 ? -6.609 0.097 14.759 1.00 98.12 103 ALA A N 1
ATOM 762 C CA . ALA A 1 103 ? -6.147 -0.950 13.859 1.00 98.12 103 ALA A CA 1
ATOM 763 C C . ALA A 1 103 ? -5.550 -0.328 12.590 1.00 98.12 103 ALA A C 1
ATOM 765 O O . ALA A 1 103 ? -5.947 0.764 12.174 1.00 98.12 103 ALA A O 1
ATOM 766 N N . THR A 1 104 ? -4.569 -1.001 11.989 1.00 98.25 104 THR A N 1
ATOM 767 C CA . THR A 1 104 ? -3.833 -0.491 10.827 1.00 98.25 104 THR A CA 1
ATOM 768 C C . THR A 1 104 ? -3.746 -1.516 9.702 1.00 98.25 104 THR A C 1
ATOM 770 O O . THR A 1 104 ? -3.764 -2.725 9.931 1.00 98.25 104 THR A O 1
ATOM 773 N N . CYS A 1 105 ? -3.648 -1.012 8.474 1.00 98.50 105 CYS A N 1
ATOM 774 C CA . CYS A 1 105 ? -3.448 -1.795 7.263 1.00 98.50 105 CYS A CA 1
ATOM 775 C C . CYS A 1 105 ? -2.350 -1.145 6.414 1.00 98.50 105 CYS A C 1
ATOM 777 O O . CYS A 1 105 ? -2.446 0.041 6.090 1.00 98.50 105 CYS A O 1
ATOM 779 N N . GLU A 1 106 ? -1.309 -1.898 6.048 1.00 98.56 106 GLU A N 1
ATOM 780 C CA . GLU A 1 106 ? -0.331 -1.441 5.055 1.00 98.56 106 GLU A CA 1
ATOM 781 C C . GLU A 1 106 ? -0.896 -1.649 3.643 1.00 98.56 106 GLU A C 1
ATOM 783 O O . GLU A 1 106 ? -1.113 -2.775 3.192 1.00 98.56 106 GLU A O 1
ATOM 788 N N . VAL A 1 107 ? -1.115 -0.550 2.931 1.00 98.44 107 VAL A N 1
ATOM 789 C CA . VAL A 1 107 ? -1.588 -0.537 1.549 1.00 98.44 107 VAL A CA 1
ATOM 790 C C . VAL A 1 107 ? -0.396 -0.309 0.635 1.00 98.44 107 VAL A C 1
ATOM 792 O O . VAL A 1 107 ? 0.273 0.721 0.724 1.00 98.44 107 VAL A O 1
ATOM 795 N N . THR A 1 108 ? -0.147 -1.250 -0.271 1.00 98.00 108 THR A N 1
ATOM 796 C CA . THR A 1 108 ? 0.798 -1.065 -1.376 1.00 98.00 108 THR A CA 1
ATOM 797 C C . THR A 1 108 ? 0.017 -0.743 -2.645 1.00 98.00 108 THR A C 1
ATOM 799 O O . THR A 1 108 ? -0.792 -1.546 -3.109 1.00 98.00 108 THR A O 1
ATOM 802 N N . VAL A 1 109 ? 0.247 0.441 -3.205 1.00 98.38 109 VAL A N 1
ATOM 803 C CA . VAL A 1 109 ? -0.374 0.875 -4.455 1.00 98.38 109 VAL A CA 1
ATOM 804 C C . VAL A 1 109 ? 0.542 0.528 -5.621 1.00 98.38 109 VAL A C 1
ATOM 806 O O . VAL A 1 109 ? 1.692 0.970 -5.686 1.00 98.38 109 VAL A O 1
ATOM 809 N N . VAL A 1 110 ? 0.016 -0.269 -6.544 1.00 97.94 110 VAL A N 1
ATOM 810 C CA . VAL A 1 110 ? 0.740 -0.836 -7.687 1.00 97.94 110 VAL A CA 1
ATOM 811 C C . VAL A 1 110 ? 0.224 -0.264 -9.001 1.00 97.94 110 VAL A C 1
ATOM 813 O O . VAL A 1 110 ? -0.828 0.384 -9.018 1.00 97.94 110 VAL A O 1
ATOM 816 N N . PRO A 1 111 ? 0.943 -0.456 -10.120 1.00 98.06 111 PRO A N 1
ATOM 817 C CA . PRO A 1 111 ? 0.541 0.132 -11.384 1.00 98.06 111 PRO A CA 1
ATOM 818 C C . PRO A 1 111 ? -0.869 -0.267 -11.806 1.00 98.06 111 PRO A C 1
ATOM 820 O O . PRO A 1 111 ? -1.330 -1.371 -11.515 1.00 98.06 111 PRO A O 1
ATOM 823 N N . SER A 1 112 ? -1.551 0.620 -12.524 1.00 97.31 112 SER A N 1
ATOM 824 C CA . SER A 1 112 ? -2.792 0.268 -13.211 1.00 97.31 112 SER A CA 1
ATOM 825 C C . SER A 1 112 ? -2.505 -0.546 -14.476 1.00 97.31 112 SER A C 1
ATOM 827 O O . SER A 1 112 ? -1.386 -0.581 -14.994 1.00 97.31 112 SER A O 1
ATOM 829 N N . ASN A 1 113 ? -3.524 -1.242 -14.983 1.00 96.38 113 ASN A N 1
ATOM 830 C CA . ASN A 1 113 ? -3.359 -2.099 -16.151 1.00 96.38 113 ASN A CA 1
ATOM 831 C C . ASN A 1 113 ? -2.953 -1.287 -17.393 1.00 96.38 113 ASN A C 1
ATOM 833 O O . ASN A 1 113 ? -3.639 -0.349 -17.798 1.00 96.38 113 ASN A O 1
ATOM 837 N N . GLY A 1 114 ? -1.834 -1.664 -18.005 1.00 95.31 114 GLY A N 1
ATOM 838 C CA . GLY A 1 114 ? -1.251 -0.990 -19.158 1.00 95.31 114 GLY A CA 1
ATOM 839 C C . GLY A 1 114 ? -0.521 0.314 -18.831 1.00 95.31 114 GLY A C 1
ATOM 840 O O . GLY A 1 114 ? -0.104 0.996 -19.772 1.00 95.31 114 GLY A O 1
ATOM 841 N N . GLN A 1 115 ? -0.340 0.662 -17.550 1.00 96.94 115 GLN A N 1
ATOM 842 C CA . GLN A 1 115 ? 0.373 1.876 -17.158 1.00 96.94 115 GLN A CA 1
ATOM 843 C C . GLN A 1 115 ? 1.796 1.874 -17.723 1.00 96.94 115 GLN A C 1
ATOM 845 O O . GLN A 1 115 ? 2.512 0.873 -17.667 1.00 96.94 115 GLN A O 1
ATOM 850 N N . GLN A 1 116 ? 2.200 3.015 -18.278 1.00 97.19 116 GLN A N 1
ATOM 851 C CA . GLN A 1 116 ? 3.549 3.226 -18.785 1.00 97.19 116 GLN A CA 1
ATOM 852 C C . GLN A 1 116 ? 4.389 3.911 -17.715 1.00 97.19 116 GLN A C 1
ATOM 854 O O . GLN A 1 116 ? 3.976 4.930 -17.161 1.00 97.19 116 GLN A O 1
ATOM 859 N N . ILE A 1 117 ? 5.555 3.346 -17.424 1.00 96.50 117 ILE A N 1
ATOM 860 C CA . ILE A 1 117 ? 6.467 3.845 -16.399 1.00 96.50 117 ILE A CA 1
ATOM 861 C C . ILE A 1 117 ? 7.831 4.037 -17.044 1.00 96.50 117 ILE A C 1
ATOM 863 O O . ILE A 1 117 ? 8.454 3.074 -17.487 1.00 96.50 117 ILE A O 1
ATOM 867 N N . THR A 1 118 ? 8.301 5.278 -17.095 1.00 96.56 118 THR A N 1
ATOM 868 C CA . THR A 1 118 ? 9.662 5.579 -17.540 1.00 96.56 118 THR A CA 1
ATOM 869 C C . THR A 1 118 ? 10.616 5.442 -16.362 1.00 96.56 118 THR A C 1
ATOM 871 O O . THR A 1 118 ? 10.385 6.029 -15.307 1.00 96.56 118 THR A O 1
ATOM 874 N N . VAL A 1 119 ? 11.687 4.674 -16.540 1.00 96.75 119 VAL A N 1
ATOM 875 C CA . VAL A 1 119 ? 12.728 4.454 -15.534 1.00 96.75 119 VAL A CA 1
ATOM 876 C C . VAL A 1 119 ? 14.064 4.925 -16.092 1.00 96.75 119 VAL A C 1
ATOM 878 O O . VAL A 1 119 ? 14.404 4.633 -17.237 1.00 96.75 119 VAL A O 1
ATOM 881 N N . SER A 1 120 ? 14.829 5.645 -15.281 1.00 95.75 120 SER A N 1
ATOM 882 C CA . SER A 1 120 ? 16.157 6.154 -15.630 1.00 95.75 120 SER A CA 1
ATOM 883 C C . SER A 1 120 ? 17.039 6.228 -14.388 1.00 95.75 120 SER A C 1
ATOM 885 O O . SER A 1 120 ? 16.529 6.503 -13.302 1.00 95.75 120 SER A O 1
ATOM 887 N N . GLY A 1 121 ? 18.353 6.074 -14.552 1.00 96.12 121 GLY A N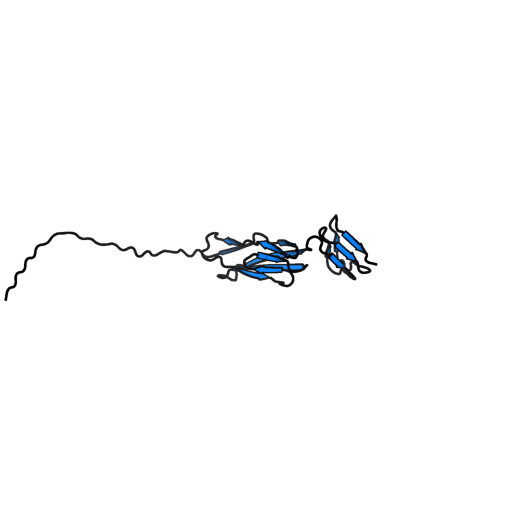 1
ATOM 888 C CA . GLY A 1 121 ? 19.316 6.310 -13.476 1.00 96.12 121 GLY A CA 1
ATOM 889 C C . GLY A 1 121 ? 19.405 5.163 -12.470 1.00 96.12 121 GLY A C 1
ATOM 890 O O . GLY A 1 121 ? 19.380 3.992 -12.843 1.00 96.12 121 GLY A O 1
ATOM 891 N N . ASP A 1 122 ? 19.563 5.499 -11.192 1.00 97.88 122 ASP A N 1
ATOM 892 C CA . ASP A 1 122 ? 19.871 4.527 -10.144 1.00 97.88 122 ASP A CA 1
ATOM 893 C C . ASP A 1 122 ? 18.617 4.113 -9.358 1.00 97.88 122 ASP A C 1
ATOM 895 O O . ASP A 1 122 ? 17.930 4.947 -8.771 1.00 97.88 122 ASP A O 1
ATOM 899 N N . LEU A 1 123 ? 18.364 2.808 -9.279 1.00 97.06 123 LEU A N 1
ATOM 900 C CA . LEU A 1 123 ? 17.443 2.196 -8.325 1.00 97.06 123 LEU A CA 1
ATOM 901 C C . LEU A 1 123 ? 18.224 1.882 -7.045 1.00 97.06 123 LEU A C 1
ATOM 903 O O . LEU A 1 123 ? 19.051 0.970 -7.022 1.00 97.06 123 LEU A O 1
ATOM 907 N N . THR A 1 124 ? 17.995 2.668 -5.994 1.00 97.38 124 THR A N 1
ATOM 908 C CA . THR A 1 124 ? 18.720 2.577 -4.711 1.00 97.38 124 THR A CA 1
ATOM 909 C C . THR A 1 124 ? 17.929 1.890 -3.595 1.00 97.38 124 THR A C 1
ATOM 911 O O . THR A 1 124 ? 18.459 1.715 -2.496 1.00 97.38 124 THR A O 1
ATOM 914 N N . ALA A 1 125 ? 16.686 1.494 -3.877 1.00 96.06 125 ALA A N 1
ATOM 915 C CA . ALA A 1 125 ? 15.793 0.776 -2.976 1.00 96.06 125 ALA A CA 1
ATOM 916 C C . ALA A 1 125 ? 15.133 -0.404 -3.699 1.00 96.06 125 ALA A C 1
ATOM 918 O O . ALA A 1 125 ? 14.987 -0.391 -4.928 1.00 96.06 125 ALA A O 1
ATOM 919 N N . ASP A 1 126 ? 14.721 -1.407 -2.924 1.00 96.88 126 ASP A N 1
ATOM 920 C CA . ASP A 1 126 ? 14.034 -2.583 -3.447 1.00 96.88 126 ASP A CA 1
ATOM 921 C C . ASP A 1 126 ? 12.810 -2.168 -4.259 1.00 96.88 126 ASP A C 1
ATOM 923 O O . ASP A 1 126 ? 11.935 -1.433 -3.797 1.00 96.88 126 ASP A O 1
ATOM 927 N N . THR A 1 127 ? 12.776 -2.623 -5.504 1.00 95.81 127 THR A N 1
ATOM 928 C CA . THR A 1 127 ? 11.770 -2.225 -6.483 1.00 95.81 127 THR A CA 1
ATOM 929 C C . THR A 1 127 ? 11.188 -3.473 -7.122 1.00 95.81 127 THR A C 1
ATOM 931 O O . THR A 1 127 ? 11.914 -4.393 -7.497 1.00 95.81 127 THR A O 1
ATOM 934 N N . ARG A 1 128 ? 9.865 -3.499 -7.280 1.00 97.38 128 ARG A N 1
ATOM 935 C CA . ARG A 1 128 ? 9.154 -4.547 -8.014 1.00 97.38 128 ARG A CA 1
ATOM 936 C C . ARG A 1 128 ? 8.568 -3.971 -9.293 1.00 97.38 128 ARG A C 1
ATOM 938 O O . ARG A 1 128 ? 7.901 -2.936 -9.260 1.00 97.38 128 ARG A O 1
ATOM 945 N N . TRP A 1 129 ? 8.820 -4.637 -10.411 1.00 97.75 129 TRP A N 1
ATOM 946 C CA . TRP A 1 129 ? 8.172 -4.360 -11.684 1.00 97.75 129 TRP A CA 1
ATOM 947 C C . TRP A 1 129 ? 7.074 -5.381 -11.945 1.00 97.75 129 TRP A C 1
ATOM 949 O O . TRP A 1 129 ? 7.309 -6.585 -11.830 1.00 97.75 129 TRP A O 1
ATOM 959 N N . TYR A 1 130 ? 5.887 -4.876 -12.274 1.00 97.88 130 TYR A N 1
ATOM 960 C CA . TYR A 1 130 ? 4.663 -5.664 -12.362 1.00 97.88 130 TYR A CA 1
ATOM 961 C C . TYR A 1 130 ? 4.311 -6.015 -13.805 1.00 97.88 130 TYR A C 1
ATOM 963 O O . TYR A 1 130 ? 4.457 -5.190 -14.715 1.00 97.88 130 TYR A O 1
ATOM 971 N N . ALA A 1 131 ? 3.771 -7.216 -14.009 1.00 97.94 131 ALA A N 1
ATOM 972 C CA . ALA A 1 131 ? 3.435 -7.728 -15.336 1.00 97.94 131 ALA A CA 1
ATOM 973 C C . ALA A 1 131 ? 2.315 -6.934 -16.031 1.00 97.94 131 ALA A C 1
ATOM 975 O O . ALA A 1 131 ? 2.211 -6.929 -17.259 1.00 97.94 131 ALA A O 1
ATOM 976 N N . ASN A 1 132 ? 1.483 -6.236 -15.256 1.00 96.31 132 ASN A N 1
ATOM 977 C CA . ASN A 1 132 ? 0.403 -5.399 -15.769 1.00 96.31 132 ASN A CA 1
ATOM 978 C C . ASN A 1 132 ? 0.876 -4.016 -16.256 1.00 96.31 132 ASN A C 1
ATOM 980 O O . ASN A 1 132 ? 0.062 -3.269 -16.796 1.00 96.31 132 ASN A O 1
ATOM 984 N N . ALA A 1 133 ? 2.156 -3.667 -16.103 1.00 97.69 133 ALA A N 1
ATOM 985 C CA . ALA A 1 133 ? 2.724 -2.394 -16.537 1.00 97.69 133 ALA A CA 1
ATOM 986 C C . ALA A 1 133 ? 3.746 -2.556 -17.671 1.00 97.69 133 ALA A C 1
ATOM 988 O O . ALA A 1 133 ? 4.221 -3.648 -17.993 1.00 97.69 133 ALA A O 1
ATOM 989 N N . ARG A 1 134 ? 4.081 -1.431 -18.308 1.00 98.06 134 ARG A N 1
ATOM 990 C CA . ARG A 1 134 ? 5.110 -1.341 -19.350 1.00 98.06 134 ARG A CA 1
ATOM 991 C C . ARG A 1 134 ? 6.200 -0.388 -18.891 1.00 98.06 134 ARG A C 1
ATOM 993 O O . ARG A 1 134 ? 5.936 0.798 -18.702 1.00 98.06 134 ARG A O 1
ATOM 1000 N N . TYR A 1 135 ? 7.416 -0.899 -18.763 1.00 98.00 135 TYR A N 1
ATOM 1001 C CA . TYR A 1 135 ? 8.566 -0.127 -18.307 1.00 98.00 135 TYR A CA 1
ATOM 1002 C C . TYR A 1 135 ? 9.399 0.341 -19.501 1.00 98.00 135 TYR A C 1
ATOM 1004 O O . TYR A 1 135 ? 9.792 -0.466 -20.343 1.00 98.00 135 TYR A O 1
ATOM 1012 N N . PHE A 1 136 ? 9.659 1.643 -19.582 1.00 97.75 136 PHE A N 1
ATOM 1013 C CA . PHE A 1 136 ? 10.468 2.281 -20.619 1.00 97.75 136 PHE A CA 1
ATOM 1014 C C . PHE A 1 136 ? 11.784 2.756 -20.004 1.00 97.75 136 PHE A C 1
ATOM 1016 O O . PHE A 1 136 ? 11.788 3.639 -19.152 1.00 97.75 136 PHE A O 1
ATOM 1023 N N . LEU A 1 137 ? 12.903 2.164 -20.412 1.00 97.44 137 LEU A N 1
ATOM 1024 C CA . LEU A 1 137 ? 14.228 2.508 -19.904 1.00 97.44 137 LEU A CA 1
ATOM 1025 C C . LEU A 1 137 ? 14.776 3.692 -20.692 1.00 97.44 137 LEU A C 1
ATOM 1027 O O . LEU A 1 137 ? 15.136 3.544 -21.861 1.00 97.44 137 LEU A O 1
ATOM 1031 N N . SER A 1 138 ? 14.820 4.854 -20.047 1.00 95.00 138 SER A N 1
ATOM 1032 C CA . SER A 1 138 ? 15.407 6.077 -20.587 1.00 95.00 138 SER A CA 1
ATOM 1033 C C . SER A 1 138 ? 16.882 6.141 -20.204 1.00 95.00 138 SER A C 1
ATOM 1035 O O . SER A 1 138 ? 17.243 6.638 -19.135 1.00 95.00 138 SER A O 1
ATOM 1037 N N . GLY A 1 139 ? 17.730 5.618 -21.090 1.00 93.81 139 GLY A N 1
ATOM 1038 C CA . GLY A 1 139 ? 19.161 5.451 -20.848 1.00 93.81 139 GLY A CA 1
ATOM 1039 C C . GLY A 1 139 ? 19.474 4.215 -20.003 1.00 93.81 139 GLY A C 1
ATOM 1040 O O . GLY A 1 139 ? 18.724 3.238 -19.987 1.00 93.81 139 GLY A O 1
ATOM 1041 N N . PHE A 1 140 ? 20.611 4.246 -19.310 1.00 94.31 140 PHE A N 1
ATOM 1042 C CA . PHE A 1 140 ? 21.007 3.156 -18.424 1.00 94.31 140 PHE A CA 1
ATOM 1043 C C . PHE A 1 140 ? 20.239 3.214 -17.100 1.00 94.31 140 PHE A C 1
ATOM 1045 O O . PHE A 1 140 ? 20.069 4.283 -16.509 1.00 94.31 140 PHE A O 1
ATOM 1052 N N . VAL A 1 141 ? 19.811 2.041 -16.631 1.00 97.00 141 VAL A N 1
ATOM 1053 C CA . VAL A 1 141 ? 19.229 1.847 -15.302 1.00 97.00 141 VAL A CA 1
ATOM 1054 C C . VAL A 1 141 ? 20.152 0.937 -14.504 1.00 97.00 141 VAL A C 1
ATOM 1056 O O . VAL A 1 141 ? 20.461 -0.170 -14.947 1.00 97.00 141 VAL A O 1
ATOM 1059 N N . TYR A 1 142 ? 20.598 1.400 -13.340 1.00 97.12 142 TYR A N 1
ATOM 1060 C CA . TYR A 1 142 ? 21.505 0.662 -12.464 1.00 97.12 142 TYR A CA 1
ATOM 1061 C C . TYR A 1 142 ? 20.796 0.304 -11.166 1.00 97.12 142 TYR A C 1
ATOM 1063 O O . TYR A 1 142 ? 20.219 1.170 -10.519 1.00 97.12 142 TYR A O 1
ATOM 1071 N N . VAL A 1 143 ? 20.891 -0.950 -10.736 1.00 97.75 143 VAL A N 1
ATOM 1072 C CA . VAL A 1 143 ? 20.492 -1.336 -9.378 1.00 97.75 143 VAL A CA 1
ATOM 1073 C C . VAL A 1 143 ? 21.708 -1.163 -8.475 1.00 97.75 143 VAL A C 1
ATOM 1075 O O . VAL A 1 143 ? 22.755 -1.766 -8.717 1.00 97.75 143 VAL A O 1
ATOM 1078 N N . LYS A 1 144 ? 21.601 -0.288 -7.477 1.00 97.50 144 LYS A N 1
ATOM 1079 C CA . LYS A 1 144 ? 22.700 0.087 -6.576 1.00 97.50 144 LYS A CA 1
ATOM 1080 C C . LYS A 1 144 ? 22.294 -0.104 -5.118 1.00 97.50 144 LYS A C 1
ATOM 1082 O O . LYS A 1 144 ? 21.169 -0.477 -4.820 1.00 97.50 144 LYS A O 1
ATOM 1087 N N . ASN A 1 145 ? 23.225 0.159 -4.200 1.00 97.12 145 ASN A N 1
ATOM 1088 C CA . ASN A 1 145 ? 22.976 0.137 -2.754 1.00 97.12 145 ASN A CA 1
ATOM 1089 C C . ASN A 1 145 ? 22.451 -1.216 -2.226 1.00 97.12 145 ASN A C 1
ATOM 1091 O O . ASN A 1 145 ? 21.628 -1.255 -1.320 1.00 97.12 145 ASN A O 1
ATOM 1095 N N . ASN A 1 146 ? 22.908 -2.328 -2.815 1.00 96.62 146 ASN A N 1
ATOM 1096 C CA . ASN A 1 146 ? 22.415 -3.682 -2.523 1.00 96.62 146 ASN A CA 1
ATOM 1097 C C . ASN A 1 146 ? 20.891 -3.848 -2.684 1.00 96.62 146 ASN A C 1
ATOM 1099 O O . ASN A 1 146 ? 20.324 -4.789 -2.134 1.00 96.62 146 ASN A O 1
ATOM 1103 N N . ALA A 1 147 ? 20.239 -2.952 -3.431 1.00 97.94 147 ALA A N 1
ATOM 1104 C CA . ALA A 1 147 ? 18.826 -3.067 -3.737 1.00 97.94 147 ALA A CA 1
ATOM 1105 C C . ALA A 1 147 ? 18.558 -4.274 -4.640 1.00 97.94 147 ALA A C 1
ATOM 1107 O O . ALA A 1 147 ? 19.414 -4.710 -5.417 1.00 97.94 147 ALA A O 1
ATOM 1108 N N . THR A 1 148 ? 17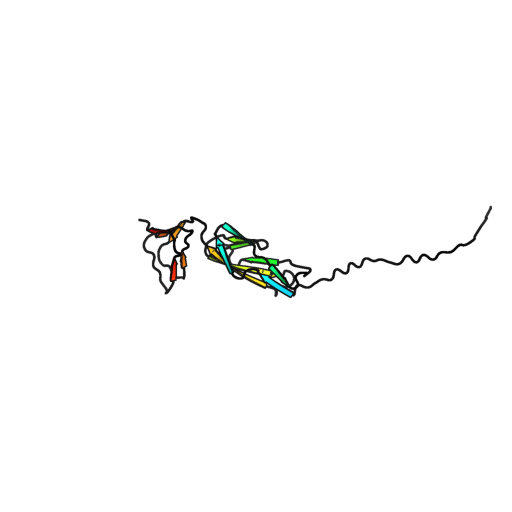.330 -4.770 -4.576 1.00 97.88 148 THR A N 1
ATOM 1109 C CA . THR A 1 148 ? 16.825 -5.826 -5.448 1.00 97.88 148 THR A CA 1
ATOM 1110 C C . THR A 1 148 ? 15.797 -5.256 -6.415 1.00 97.88 148 THR A C 1
ATOM 1112 O O . THR A 1 148 ? 14.785 -4.687 -6.006 1.00 97.88 148 THR A O 1
ATOM 1115 N N . LEU A 1 149 ? 16.019 -5.463 -7.715 1.00 97.94 149 LEU A N 1
ATOM 1116 C CA . LEU A 1 149 ? 14.975 -5.305 -8.722 1.00 97.94 149 LEU A CA 1
ATOM 1117 C C . LEU A 1 149 ? 14.308 -6.663 -8.963 1.00 97.94 149 LEU A C 1
ATOM 1119 O O . LEU A 1 149 ? 14.896 -7.550 -9.580 1.00 97.94 149 LEU A O 1
ATOM 1123 N N . THR A 1 150 ? 13.076 -6.815 -8.484 1.00 98.19 150 THR A N 1
ATOM 1124 C CA . THR A 1 150 ? 12.244 -7.994 -8.756 1.00 98.19 150 THR A CA 1
ATOM 1125 C C . THR A 1 150 ? 11.372 -7.725 -9.974 1.00 98.19 150 THR A C 1
ATOM 1127 O O . THR A 1 150 ? 10.646 -6.736 -10.002 1.00 98.19 150 THR A O 1
ATOM 1130 N N . ILE A 1 151 ? 11.411 -8.604 -10.974 1.00 98.12 151 ILE A N 1
ATOM 1131 C CA . ILE A 1 151 ? 10.615 -8.471 -12.200 1.00 98.12 151 ILE A CA 1
ATOM 1132 C C . ILE A 1 151 ? 9.642 -9.641 -12.266 1.00 98.12 151 ILE A C 1
ATOM 1134 O O . ILE A 1 151 ? 10.060 -10.800 -12.272 1.00 98.12 151 ILE A O 1
ATOM 1138 N N . GLU A 1 152 ? 8.348 -9.346 -12.328 1.00 98.12 152 GLU A N 1
ATOM 1139 C CA . GLU A 1 152 ? 7.342 -10.390 -12.489 1.00 98.12 152 GLU A CA 1
ATOM 1140 C C . GLU A 1 152 ? 7.420 -11.044 -13.876 1.00 98.12 152 GLU A C 1
ATOM 1142 O O . GLU A 1 152 ? 7.630 -10.348 -14.880 1.00 98.12 152 GLU A O 1
ATOM 1147 N N . PRO A 1 153 ? 7.191 -12.365 -13.978 1.00 98.19 153 PRO A N 1
ATOM 1148 C CA . PRO A 1 153 ? 7.044 -13.028 -15.267 1.00 98.19 153 PRO A CA 1
ATOM 1149 C C . PRO A 1 153 ? 5.980 -12.345 -16.137 1.00 98.19 153 PRO A C 1
ATOM 1151 O O . PRO A 1 153 ? 4.872 -12.077 -15.682 1.00 98.19 153 PRO A O 1
ATOM 1154 N N . GLY A 1 154 ? 6.312 -12.075 -17.402 1.00 96.69 154 GLY A N 1
ATOM 1155 C CA . GLY A 1 154 ? 5.414 -11.397 -18.346 1.00 96.69 154 GLY A CA 1
ATOM 1156 C C . GLY A 1 154 ? 5.515 -9.867 -18.360 1.00 96.69 154 GLY A C 1
ATOM 1157 O O . GLY A 1 154 ? 4.876 -9.237 -19.200 1.00 96.69 154 GLY A O 1
ATOM 1158 N N . THR A 1 155 ? 6.345 -9.266 -17.502 1.00 98.06 155 THR A N 1
ATOM 1159 C CA . THR A 1 155 ? 6.611 -7.818 -17.527 1.00 98.06 155 THR A CA 1
ATOM 1160 C C . THR A 1 155 ? 7.220 -7.376 -18.857 1.00 98.06 155 THR A C 1
ATOM 1162 O O . THR A 1 155 ? 8.216 -7.933 -19.322 1.00 98.06 155 THR A O 1
ATOM 1165 N N . ILE A 1 156 ? 6.647 -6.331 -19.462 1.00 97.62 156 ILE A N 1
ATOM 1166 C CA . ILE A 1 156 ? 7.164 -5.725 -20.693 1.00 97.62 156 ILE A CA 1
ATOM 1167 C C . ILE A 1 156 ? 8.158 -4.622 -20.331 1.00 97.62 156 ILE A C 1
ATOM 1169 O O . ILE A 1 156 ? 7.788 -3.623 -19.713 1.00 97.62 156 ILE A O 1
ATOM 1173 N N . ILE A 1 157 ? 9.401 -4.771 -20.790 1.00 97.81 157 ILE A N 1
ATOM 1174 C CA . ILE A 1 157 ? 10.481 -3.798 -20.600 1.00 97.81 157 ILE A CA 1
ATOM 1175 C C . ILE A 1 157 ? 11.004 -3.392 -21.977 1.00 97.81 157 ILE A C 1
ATOM 1177 O O . ILE A 1 157 ? 11.309 -4.248 -22.809 1.00 97.81 157 ILE A O 1
ATOM 1181 N N . LYS A 1 158 ? 11.085 -2.089 -22.236 1.00 96.44 158 LYS A N 1
ATOM 1182 C CA . LYS A 1 158 ? 11.529 -1.527 -23.514 1.00 96.44 158 LYS A CA 1
ATOM 1183 C C . LYS A 1 158 ? 12.651 -0.532 -23.279 1.00 96.44 158 LYS A C 1
ATOM 1185 O O . LYS A 1 158 ? 12.470 0.410 -22.519 1.00 96.44 158 LYS A O 1
ATOM 1190 N N . GLY A 1 159 ? 13.777 -0.697 -23.963 1.00 94.38 159 GLY A N 1
ATOM 1191 C CA . GLY A 1 159 ? 14.734 0.398 -24.108 1.00 94.38 159 GLY A CA 1
ATOM 1192 C C . GLY A 1 159 ? 14.142 1.472 -25.015 1.00 94.38 159 GLY A C 1
ATOM 1193 O O . GLY A 1 159 ? 13.583 1.132 -26.061 1.00 94.38 159 GLY A O 1
ATOM 1194 N N . VAL A 1 160 ? 14.232 2.741 -24.617 1.00 87.69 160 VAL A N 1
ATOM 1195 C CA . VAL A 1 160 ? 13.983 3.856 -25.538 1.00 87.69 160 VAL A CA 1
ATOM 1196 C C . VAL A 1 160 ? 15.319 4.341 -26.099 1.00 87.69 160 VAL A C 1
ATOM 1198 O O . VAL A 1 160 ? 16.296 4.458 -25.360 1.00 87.69 160 VAL A O 1
ATOM 1201 N N . SER A 1 161 ? 15.364 4.524 -27.420 1.00 69.69 161 SER A N 1
ATOM 1202 C CA . SER A 1 161 ? 16.501 5.077 -28.168 1.00 69.69 161 SER A CA 1
ATOM 1203 C C . SER A 1 161 ? 16.482 6.594 -28.160 1.00 69.69 161 SER A C 1
ATOM 1205 O O . SER A 1 161 ? 15.371 7.124 -28.400 1.00 69.69 161 SER A O 1
#

pLDDT: mean 89.06, std 17.98, range [38.5, 98.62]